Protein AF-A0A6B3GC54-F1 (afdb_monomer)

Solvent-accessible surface area (bac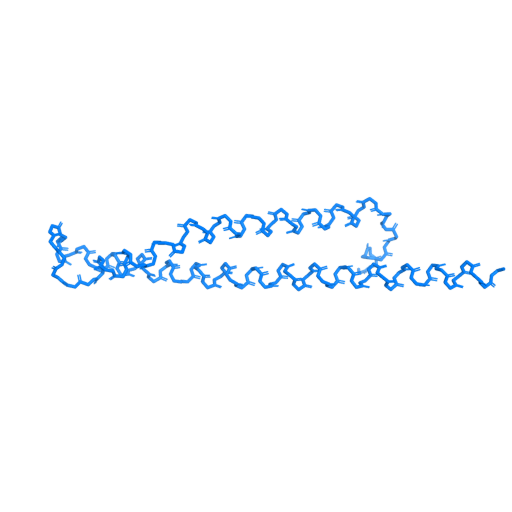kbone atoms only — not comparable to full-atom values): 6030 Å² total; per-residue (Å²): 134,79,78,83,73,62,88,68,53,78,66,56,54,54,50,51,55,52,51,46,53,52,51,48,50,53,42,50,52,48,48,68,64,53,56,72,46,52,63,60,29,52,52,55,36,43,86,88,47,84,98,58,60,75,88,51,22,65,57,29,39,51,51,33,52,52,49,50,54,50,55,52,49,41,55,51,50,50,50,52,48,51,52,52,50,53,52,53,54,51,52,51,54,52,53,54,49,54,54,49,54,55,63,73,72,106

Mean predicted aligned error: 8.14 Å

Radius of gyration: 23.09 Å; Cα contacts (8 Å, |Δi|>4): 49; chains: 1; bounding box: 46×22×71 Å

Nearest PDB structures (foldseek):
  6zw7-assembly1_A  TM=6.932E-01  e=3.026E+00  Nostoc punctiforme
  8qbs-assembly1_A  TM=3.669E-01  e=4.331E+00  Nostoc punctiforme
  6zw5-assembly1_B  TM=3.537E-01  e=6.582E+00  Nostoc punctiforme

Structure (mmCIF, N/CA/C/O backbone):
data_AF-A0A6B3GC54-F1
#
_entry.id   AF-A0A6B3GC54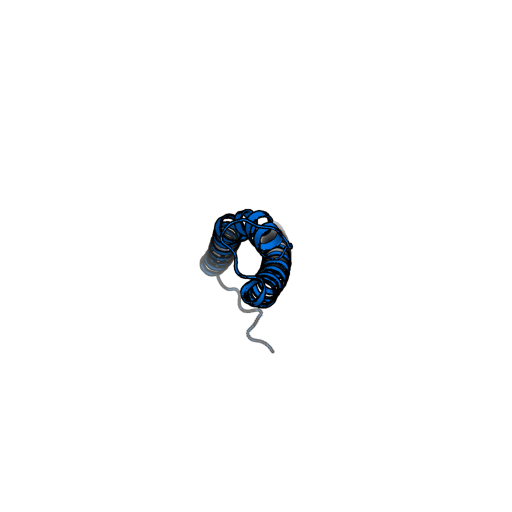-F1
#
loop_
_atom_site.group_PDB
_atom_site.id
_atom_site.type_symbol
_atom_site.label_atom_id
_atom_site.label_alt_id
_atom_site.label_comp_id
_atom_site.label_asym_id
_atom_site.label_entity_id
_atom_site.label_seq_id
_atom_site.pdbx_PDB_ins_code
_atom_site.Cartn_x
_atom_site.Cartn_y
_atom_site.Cartn_z
_atom_site.occupancy
_atom_site.B_iso_or_equiv
_atom_site.auth_seq_id
_atom_site.auth_comp_id
_atom_site.auth_asym_id
_atom_site.auth_atom_id
_atom_site.pdbx_PDB_model_num
ATOM 1 N N . GLU A 1 1 ? 24.095 -18.267 -17.082 1.00 40.06 1 GLU A N 1
ATOM 2 C CA . GLU A 1 1 ? 24.013 -16.788 -17.157 1.00 40.06 1 GLU A CA 1
ATOM 3 C C . GLU A 1 1 ? 23.823 -16.215 -18.574 1.00 40.06 1 GLU A C 1
ATOM 5 O O . GLU A 1 1 ? 23.521 -15.039 -18.691 1.00 40.06 1 GLU A O 1
ATOM 10 N N . ALA A 1 2 ? 23.882 -17.006 -19.659 1.00 39.81 2 ALA A N 1
ATOM 11 C CA . AL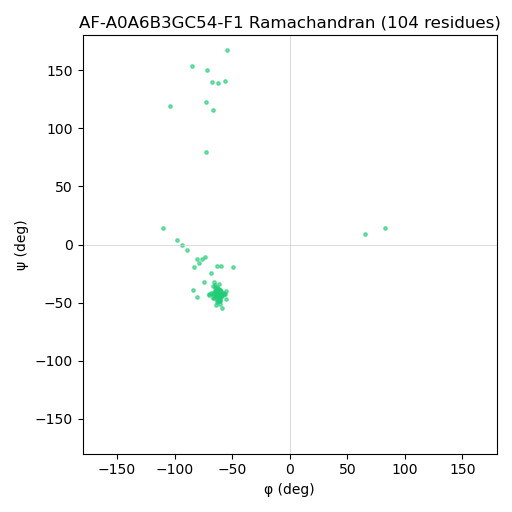A A 1 2 ? 23.807 -16.474 -21.033 1.00 39.81 2 ALA A CA 1
ATOM 12 C C . ALA A 1 2 ? 22.402 -16.430 -21.687 1.00 39.81 2 ALA A C 1
ATOM 14 O O . ALA A 1 2 ? 22.280 -15.977 -22.820 1.00 39.81 2 ALA A O 1
ATOM 15 N N . GLN A 1 3 ? 21.329 -16.874 -21.016 1.00 37.25 3 GLN A N 1
ATOM 16 C CA . GLN A 1 3 ? 19.977 -16.897 -21.618 1.00 37.25 3 GLN A CA 1
ATOM 17 C C . GLN A 1 3 ? 19.163 -15.605 -21.417 1.00 37.25 3 GLN A C 1
ATOM 19 O O . GLN A 1 3 ? 18.088 -15.469 -21.989 1.00 37.25 3 GLN A O 1
ATOM 24 N N . VAL A 1 4 ? 19.673 -14.630 -20.659 1.00 50.88 4 VAL A N 1
ATOM 25 C CA . VAL A 1 4 ? 18.954 -13.372 -20.363 1.00 50.88 4 VAL A CA 1
ATOM 26 C C . VAL A 1 4 ? 19.056 -12.346 -21.508 1.00 50.88 4 VAL A C 1
ATOM 28 O O . VAL A 1 4 ? 18.297 -11.381 -21.546 1.00 50.88 4 VAL A O 1
ATOM 31 N N . PHE A 1 5 ? 19.942 -12.569 -22.486 1.00 44.84 5 PHE A N 1
ATOM 32 C CA . PHE A 1 5 ? 20.211 -11.628 -23.585 1.00 44.84 5 PHE A CA 1
ATOM 33 C C . PHE A 1 5 ? 19.712 -12.086 -24.963 1.00 44.84 5 PHE A C 1
ATOM 35 O O . PHE A 1 5 ? 20.096 -11.498 -25.974 1.00 44.84 5 PHE A O 1
ATOM 42 N N . ALA A 1 6 ? 18.857 -13.110 -25.043 1.00 43.84 6 ALA A N 1
ATOM 43 C CA . ALA A 1 6 ? 18.229 -13.455 -26.317 1.00 43.84 6 ALA A CA 1
ATOM 44 C C . ALA A 1 6 ? 17.350 -12.281 -26.803 1.00 43.84 6 ALA A C 1
ATOM 46 O O . ALA A 1 6 ? 16.661 -11.668 -25.981 1.00 43.84 6 ALA A O 1
ATOM 47 N N . PRO A 1 7 ? 17.350 -11.944 -28.109 1.00 49.94 7 PRO A N 1
ATOM 48 C CA . PRO A 1 7 ? 16.522 -10.880 -28.658 1.00 49.94 7 PRO A CA 1
ATOM 49 C C . PRO A 1 7 ? 15.068 -11.361 -28.684 1.00 49.94 7 PRO A C 1
ATOM 51 O O . PRO A 1 7 ? 14.547 -11.821 -29.695 1.00 49.94 7 PRO A O 1
ATOM 54 N N . THR A 1 8 ? 14.417 -11.305 -27.530 1.00 49.47 8 THR A N 1
ATOM 55 C CA . THR A 1 8 ? 12.987 -11.545 -27.382 1.00 49.47 8 THR A CA 1
ATOM 56 C C . THR A 1 8 ? 12.261 -10.420 -28.104 1.00 49.47 8 THR A C 1
ATOM 58 O O . THR A 1 8 ? 12.427 -9.245 -27.757 1.00 49.47 8 THR A O 1
ATOM 61 N N . GLY A 1 9 ? 11.530 -10.775 -29.160 1.00 55.69 9 GLY A N 1
ATOM 62 C CA . GLY A 1 9 ? 10.876 -9.833 -30.059 1.00 55.69 9 GLY A CA 1
ATOM 63 C C . GLY A 1 9 ? 9.953 -8.851 -29.335 1.00 55.69 9 GLY A C 1
ATOM 64 O O . GLY A 1 9 ? 9.576 -9.020 -28.176 1.00 55.69 9 GLY A O 1
ATOM 65 N N . SER A 1 10 ? 9.532 -7.816 -30.056 1.00 57.47 10 SER A N 1
ATOM 66 C CA . SER A 1 10 ? 8.614 -6.768 -29.586 1.00 57.47 10 SER A CA 1
ATOM 67 C C . SER A 1 10 ? 7.331 -7.285 -28.898 1.00 57.47 10 SER A C 1
ATOM 69 O O . SER A 1 10 ? 6.723 -6.544 -28.123 1.00 57.47 10 SER A O 1
ATOM 71 N N . GLY A 1 11 ? 6.944 -8.548 -29.120 1.00 60.06 11 GLY A N 1
ATOM 72 C CA . GLY A 1 11 ? 5.868 -9.245 -28.407 1.00 60.06 11 GLY A CA 1
ATOM 73 C C . GLY A 1 11 ? 6.139 -9.506 -26.916 1.00 60.06 11 GLY A C 1
ATOM 74 O O . GLY A 1 11 ? 5.258 -9.247 -26.097 1.00 60.06 11 GLY A O 1
ATOM 75 N N . ASP A 1 12 ? 7.351 -9.914 -26.535 1.00 69.62 12 ASP A N 1
ATOM 76 C CA . ASP A 1 12 ? 7.703 -10.236 -25.138 1.00 69.62 12 ASP A CA 1
ATOM 77 C C . ASP A 1 12 ? 7.866 -8.977 -24.279 1.00 69.62 12 ASP A C 1
ATOM 79 O O . ASP A 1 12 ? 7.510 -8.941 -23.098 1.00 69.62 12 ASP A O 1
ATOM 83 N N . SER A 1 13 ? 8.339 -7.891 -24.892 1.00 70.81 13 SER A N 1
ATOM 84 C CA . SER A 1 13 ? 8.450 -6.598 -24.218 1.00 70.81 13 SER A CA 1
ATOM 85 C C . SER A 1 13 ? 7.077 -5.971 -23.936 1.00 70.81 13 SER A C 1
ATOM 87 O O . SER A 1 13 ? 6.820 -5.504 -22.822 1.00 70.81 13 SER A O 1
ATOM 89 N N . LYS A 1 14 ? 6.151 -6.026 -24.909 1.00 74.50 14 LYS A N 1
ATOM 90 C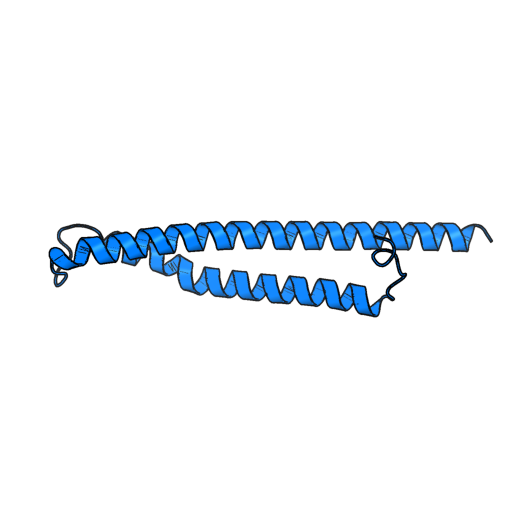 CA . LYS A 1 14 ? 4.748 -5.619 -24.706 1.00 74.50 14 LYS A CA 1
ATOM 91 C C . LYS A 1 14 ? 4.067 -6.485 -23.643 1.00 74.50 14 LYS A C 1
ATOM 93 O O . LYS A 1 14 ? 3.332 -5.956 -22.811 1.00 74.50 14 LYS A O 1
ATOM 98 N N . ASN A 1 15 ? 4.352 -7.789 -23.633 1.00 85.31 15 ASN A N 1
ATOM 99 C CA . ASN A 1 15 ? 3.865 -8.712 -22.610 1.00 85.31 15 ASN A CA 1
ATOM 100 C C . ASN A 1 15 ? 4.375 -8.328 -21.208 1.00 85.31 15 ASN A C 1
ATOM 102 O O . ASN A 1 15 ? 3.595 -8.261 -20.260 1.00 85.31 15 ASN A O 1
ATOM 106 N N . THR A 1 16 ? 5.657 -7.976 -21.087 1.00 89.31 16 THR A N 1
ATOM 107 C CA . THR A 1 16 ? 6.272 -7.561 -19.816 1.00 89.31 16 THR A CA 1
ATOM 108 C C . THR A 1 16 ? 5.636 -6.288 -19.256 1.00 89.31 16 THR A C 1
ATOM 110 O O . THR A 1 16 ? 5.212 -6.275 -18.100 1.00 89.31 16 THR A O 1
ATOM 113 N N . ALA A 1 17 ? 5.473 -5.244 -20.077 1.00 90.25 17 ALA A N 1
ATOM 114 C CA . ALA A 1 17 ? 4.801 -4.013 -19.654 1.00 90.25 17 ALA A CA 1
ATOM 115 C C . ALA A 1 17 ? 3.345 -4.272 -19.221 1.00 90.25 17 ALA A C 1
ATOM 117 O O . ALA A 1 17 ? 2.914 -3.786 -18.175 1.00 90.25 17 ALA A O 1
ATOM 118 N N . ALA A 1 18 ? 2.598 -5.091 -19.970 1.00 91.31 18 ALA A N 1
ATOM 119 C CA . ALA A 1 18 ? 1.223 -5.458 -19.622 1.00 91.31 18 ALA A CA 1
ATOM 120 C C . ALA A 1 18 ? 1.129 -6.197 -18.273 1.00 91.31 18 ALA A C 1
ATOM 122 O O . ALA A 1 18 ? 0.226 -5.930 -17.474 1.00 91.31 18 ALA A O 1
ATOM 123 N N . ARG A 1 19 ? 2.087 -7.085 -17.978 1.00 94.06 19 ARG A N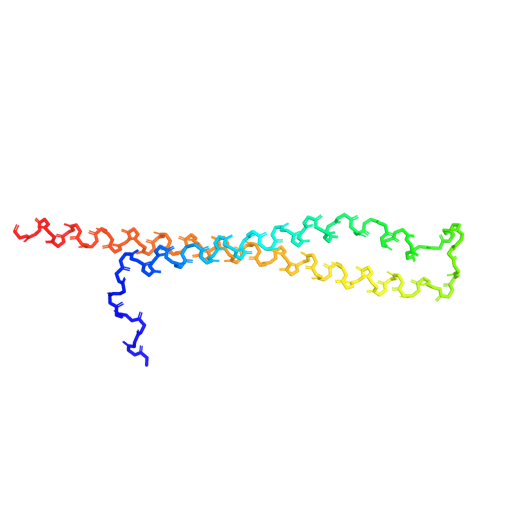 1
ATOM 124 C CA . ARG A 1 19 ? 2.186 -7.759 -16.673 1.00 94.06 19 ARG A CA 1
ATOM 125 C C . ARG A 1 19 ? 2.456 -6.768 -15.542 1.00 94.06 19 ARG A C 1
ATOM 127 O O . ARG A 1 19 ? 1.783 -6.837 -14.518 1.00 94.06 19 ARG A O 1
ATOM 134 N N . ILE A 1 20 ? 3.369 -5.814 -15.739 1.00 94.06 20 ILE A N 1
ATOM 135 C CA . ILE A 1 20 ? 3.659 -4.770 -14.742 1.00 94.06 20 ILE A CA 1
ATOM 136 C C . ILE A 1 20 ? 2.411 -3.918 -14.465 1.00 94.06 20 ILE A C 1
ATOM 138 O O . ILE A 1 20 ? 2.062 -3.701 -13.306 1.00 94.06 20 ILE A O 1
ATOM 142 N N . TYR A 1 21 ? 1.680 -3.499 -15.504 1.00 94.44 21 TYR A N 1
ATOM 143 C CA . TYR A 1 21 ? 0.420 -2.767 -15.329 1.00 94.44 21 TYR A CA 1
ATOM 144 C C . TYR A 1 21 ? -0.651 -3.583 -14.601 1.00 94.44 21 TYR A C 1
ATOM 146 O O . TYR A 1 21 ? -1.385 -3.033 -13.780 1.00 94.44 21 TYR A O 1
ATOM 154 N N . THR A 1 22 ? -0.726 -4.889 -14.863 1.00 96.81 22 THR A N 1
ATOM 155 C CA . THR A 1 22 ? -1.648 -5.791 -14.158 1.00 96.81 22 THR A CA 1
ATOM 156 C C . THR A 1 22 ? -1.338 -5.821 -12.663 1.00 96.81 22 THR A C 1
ATOM 158 O O . THR A 1 22 ? -2.241 -5.616 -11.852 1.00 96.81 22 THR A O 1
ATOM 161 N N . PHE A 1 23 ? -0.065 -5.975 -12.285 1.00 97.56 23 PHE A N 1
ATOM 162 C CA . PHE A 1 23 ? 0.341 -5.909 -10.880 1.00 97.56 23 PHE A CA 1
ATOM 163 C C . PHE A 1 23 ? 0.076 -4.535 -10.265 1.00 97.56 23 PHE A C 1
ATOM 165 O O . PHE A 1 23 ? -0.445 -4.455 -9.155 1.00 97.56 23 PHE A O 1
ATOM 172 N N . LYS A 1 24 ? 0.340 -3.446 -10.996 1.00 97.25 24 LYS A N 1
ATOM 173 C CA . LYS A 1 24 ? 0.066 -2.087 -10.507 1.00 97.25 24 LYS A CA 1
ATOM 174 C C . LYS A 1 24 ? -1.418 -1.884 -10.205 1.00 97.25 24 LYS A C 1
ATOM 176 O O . LYS A 1 24 ? -1.775 -1.290 -9.191 1.00 97.25 24 LYS A O 1
ATOM 181 N N . ARG A 1 25 ? -2.295 -2.434 -11.047 1.00 97.62 25 ARG A N 1
ATOM 182 C CA . ARG A 1 25 ? -3.739 -2.420 -10.807 1.00 97.62 25 ARG A CA 1
ATOM 183 C C . ARG A 1 25 ? -4.122 -3.221 -9.561 1.00 97.62 25 ARG A C 1
ATOM 185 O O . ARG A 1 25 ? -4.897 -2.712 -8.761 1.00 97.62 25 ARG A O 1
ATOM 192 N N . GLN A 1 26 ? -3.562 -4.414 -9.369 1.00 97.94 26 GLN A N 1
ATOM 193 C CA . GLN A 1 26 ? -3.818 -5.232 -8.175 1.00 97.94 26 GLN A CA 1
ATOM 194 C C . GLN A 1 26 ? -3.362 -4.528 -6.886 1.00 97.94 26 GLN A C 1
ATOM 196 O O . GLN A 1 26 ? -4.102 -4.500 -5.905 1.00 97.94 26 GLN A O 1
ATOM 201 N N . VAL A 1 27 ? -2.184 -3.895 -6.900 1.00 98.12 27 VAL A N 1
ATOM 202 C CA . VAL A 1 27 ? -1.670 -3.093 -5.775 1.00 98.12 27 VAL A CA 1
ATOM 203 C C . VAL A 1 27 ? -2.596 -1.909 -5.479 1.00 98.12 27 VAL A C 1
ATOM 205 O O . VAL A 1 27 ? -2.934 -1.655 -4.323 1.00 98.12 27 VAL A O 1
ATOM 208 N N . LEU A 1 28 ? -3.076 -1.217 -6.515 1.00 97.94 28 LEU A N 1
ATOM 209 C CA . LEU A 1 28 ? -4.031 -0.119 -6.364 1.00 97.94 28 LEU A CA 1
ATOM 210 C C . LEU A 1 28 ? -5.383 -0.587 -5.807 1.00 97.94 28 LEU A C 1
ATOM 212 O O . LEU A 1 28 ? -5.966 0.092 -4.961 1.00 97.94 28 LEU A O 1
ATOM 216 N N . GLU A 1 29 ? -5.892 -1.725 -6.275 1.00 98.06 29 GLU A N 1
ATOM 217 C CA . GLU A 1 29 ? -7.126 -2.334 -5.771 1.00 98.06 29 GLU A CA 1
ATOM 218 C C . GLU A 1 29 ? -6.984 -2.704 -4.289 1.00 98.06 29 GLU A C 1
ATOM 220 O O . GLU A 1 29 ? -7.849 -2.342 -3.488 1.00 98.06 29 GLU A O 1
ATOM 225 N N . PHE A 1 30 ? -5.853 -3.298 -3.895 1.00 97.50 30 PHE A N 1
ATOM 226 C CA . PHE A 1 30 ? -5.560 -3.574 -2.490 1.00 97.50 30 PHE A CA 1
ATOM 227 C C . PHE A 1 30 ? -5.509 -2.286 -1.662 1.00 97.50 30 PHE A C 1
ATOM 229 O O . PHE A 1 30 ? -6.168 -2.197 -0.629 1.00 97.50 30 PHE A O 1
ATOM 236 N N . ARG A 1 31 ? -4.793 -1.251 -2.124 1.00 97.38 31 ARG A N 1
ATOM 237 C CA . ARG A 1 31 ? -4.711 0.048 -1.433 1.00 97.38 31 ARG A CA 1
ATOM 238 C C . ARG A 1 31 ? -6.090 0.665 -1.204 1.00 97.38 31 ARG A C 1
ATOM 240 O O . ARG A 1 31 ? -6.355 1.202 -0.131 1.00 97.38 31 ARG A O 1
ATOM 247 N N . ARG A 1 32 ? -6.968 0.597 -2.210 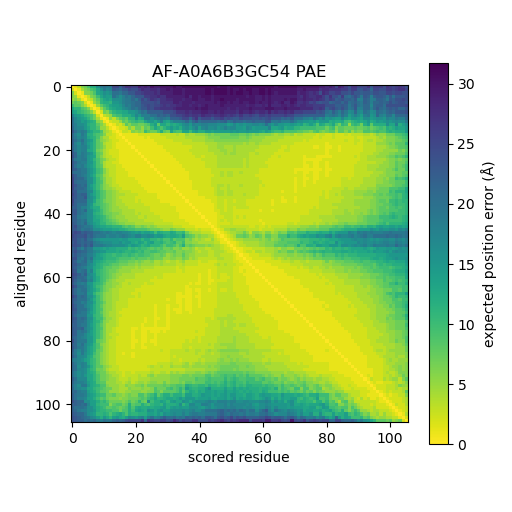1.00 97.69 32 ARG A N 1
ATOM 248 C CA . ARG A 1 32 ? -8.343 1.115 -2.131 1.00 97.69 32 ARG A CA 1
ATOM 249 C C . ARG A 1 32 ? -9.203 0.344 -1.132 1.00 97.69 32 ARG A C 1
ATOM 251 O O . ARG A 1 32 ? -10.076 0.953 -0.525 1.00 97.69 32 ARG A O 1
ATOM 258 N N . ALA A 1 33 ? -8.956 -0.952 -0.958 1.00 97.19 33 ALA A N 1
ATOM 259 C CA . ALA A 1 33 ? -9.665 -1.781 0.013 1.00 97.19 33 ALA A CA 1
ATOM 260 C C . ALA A 1 33 ? -9.114 -1.619 1.442 1.00 97.19 33 ALA A C 1
ATOM 262 O O . ALA A 1 33 ? -9.885 -1.468 2.385 1.00 97.19 33 ALA A O 1
ATOM 263 N N . ALA A 1 34 ? -7.789 -1.624 1.604 1.00 96.62 34 ALA A N 1
ATOM 264 C CA . ALA A 1 34 ? -7.120 -1.638 2.903 1.00 96.62 34 ALA A CA 1
ATOM 265 C C . ALA A 1 34 ? -6.975 -0.242 3.531 1.00 96.62 34 ALA A C 1
ATOM 267 O O . ALA A 1 34 ? -7.178 -0.079 4.733 1.00 96.62 34 ALA A O 1
ATOM 268 N N . GLY A 1 35 ? -6.681 0.791 2.738 1.00 96.75 35 GLY A N 1
ATOM 269 C CA . GLY A 1 35 ? -6.444 2.150 3.240 1.00 96.75 35 GLY A CA 1
ATOM 270 C C . GLY A 1 35 ? -7.589 2.722 4.094 1.00 96.75 35 GLY A C 1
ATOM 271 O O . GLY A 1 35 ? -7.326 3.227 5.187 1.00 96.75 35 GLY A O 1
ATOM 272 N N . PRO A 1 36 ? -8.864 2.613 3.666 1.00 97.75 36 PRO A N 1
ATOM 273 C CA . PRO A 1 36 ? -10.001 3.092 4.453 1.00 97.75 36 PRO A CA 1
ATOM 274 C C . PRO A 1 36 ? -10.191 2.385 5.801 1.00 97.75 36 PRO A C 1
ATOM 276 O O . PRO A 1 36 ? -10.863 2.930 6.675 1.00 97.75 36 PRO A O 1
ATOM 279 N N . LEU A 1 37 ? -9.609 1.195 5.996 1.00 97.38 37 LEU A N 1
ATOM 280 C CA . LEU A 1 37 ? -9.742 0.429 7.237 1.00 97.38 37 LEU A CA 1
ATOM 281 C C . LEU A 1 37 ? -8.831 0.952 8.362 1.00 97.38 37 LEU A C 1
ATOM 283 O O . LEU A 1 37 ? -9.077 0.648 9.528 1.00 97.38 37 LEU A O 1
ATOM 287 N N . THR A 1 38 ? -7.823 1.779 8.059 1.00 95.81 38 THR A N 1
ATOM 288 C CA . THR A 1 38 ? -6.845 2.249 9.058 1.00 95.81 38 THR A CA 1
ATOM 289 C C . THR A 1 38 ? -7.514 3.051 10.172 1.00 95.81 38 THR A C 1
ATOM 291 O O . THR A 1 38 ? -7.321 2.771 11.354 1.00 95.81 38 THR A O 1
ATOM 294 N N . ALA A 1 39 ? -8.360 4.017 9.809 1.00 94.88 39 ALA A N 1
ATOM 295 C CA . ALA A 1 39 ? -9.072 4.852 10.773 1.00 94.88 39 ALA A CA 1
ATOM 296 C C . ALA A 1 39 ? -10.046 4.063 11.677 1.00 94.88 39 ALA A C 1
ATOM 298 O O . ALA A 1 39 ? -9.990 4.244 12.897 1.00 94.88 39 ALA A O 1
ATOM 299 N N . PRO A 1 40 ? -10.938 3.191 11.160 1.00 94.50 40 PRO A N 1
ATOM 300 C CA . PRO A 1 40 ? -11.823 2.410 12.020 1.00 94.50 40 PRO A CA 1
ATOM 301 C C . PRO A 1 40 ? -11.070 1.395 12.887 1.00 94.50 40 PRO A C 1
ATOM 303 O O . PRO A 1 40 ? -11.451 1.235 14.044 1.00 94.50 40 PRO A O 1
ATOM 306 N N . MET A 1 41 ? -9.994 0.763 12.400 1.00 94.94 41 MET A N 1
ATOM 307 C CA . MET A 1 41 ? -9.192 -0.152 13.227 1.00 94.94 41 MET A CA 1
ATOM 308 C C . MET A 1 41 ? -8.482 0.590 14.365 1.00 94.94 41 MET A C 1
ATOM 310 O O . MET A 1 41 ? -8.554 0.159 15.515 1.00 94.94 41 MET A O 1
ATOM 314 N N . ALA A 1 42 ? -7.904 1.763 14.084 1.00 91.62 42 ALA A N 1
ATOM 315 C CA . ALA A 1 42 ? -7.323 2.618 15.117 1.00 91.62 42 ALA A CA 1
ATOM 316 C C . ALA A 1 42 ? -8.368 3.027 16.169 1.00 91.62 42 ALA A C 1
ATOM 318 O O . ALA A 1 42 ? -8.113 2.922 17.368 1.00 91.62 42 ALA A O 1
ATOM 319 N N . ARG A 1 43 ? -9.579 3.414 15.740 1.00 92.44 43 ARG A N 1
ATOM 320 C CA . ARG A 1 43 ? -10.681 3.747 16.658 1.00 92.44 43 ARG A CA 1
ATOM 321 C C . ARG A 1 43 ? -11.095 2.566 17.531 1.00 92.44 43 ARG A C 1
ATOM 323 O O . ARG A 1 43 ? -11.253 2.753 18.727 1.00 92.44 43 ARG A O 1
ATOM 330 N N . LEU A 1 44 ? -11.263 1.376 16.957 1.00 92.31 44 LEU A N 1
ATOM 331 C CA . LEU A 1 44 ? -11.672 0.172 17.694 1.00 92.31 44 LEU A CA 1
ATOM 332 C C . LEU A 1 44 ? -10.591 -0.335 18.659 1.00 92.31 44 LEU A C 1
ATOM 334 O O . LEU A 1 44 ? -10.913 -0.987 19.649 1.00 92.31 44 LEU A O 1
ATOM 338 N N . SER A 1 45 ? -9.323 -0.012 18.397 1.00 89.81 45 SER A N 1
ATOM 339 C CA . SER A 1 45 ? -8.211 -0.304 19.309 1.00 89.81 45 SER A CA 1
ATOM 340 C C . SER A 1 45 ? -8.129 0.644 20.519 1.00 89.81 45 SER A C 1
ATOM 342 O O . SER A 1 45 ? -7.380 0.369 21.460 1.00 89.81 45 SER A O 1
ATOM 344 N N . ALA A 1 46 ? -8.879 1.754 20.502 1.00 87.06 46 ALA A N 1
ATOM 345 C CA . ALA A 1 46 ? -8.918 2.732 21.583 1.00 87.06 46 ALA A CA 1
ATOM 346 C C . ALA A 1 46 ? -9.918 2.340 22.684 1.00 87.06 46 ALA A C 1
ATOM 348 O O . ALA A 1 46 ? -10.919 1.661 22.446 1.00 87.06 46 ALA A O 1
ATOM 349 N N . ALA A 1 47 ? -9.661 2.808 23.906 1.00 79.38 47 ALA A N 1
ATOM 350 C CA . ALA A 1 47 ? -10.568 2.604 25.028 1.00 79.38 47 ALA A CA 1
ATOM 351 C C . ALA A 1 47 ? -11.840 3.461 24.899 1.00 79.38 47 ALA A C 1
ATOM 353 O O . ALA A 1 47 ? -11.811 4.562 24.350 1.00 79.38 47 ALA A O 1
ATOM 354 N N . GLY A 1 48 ? -12.956 2.966 25.443 1.00 81.38 48 GLY A N 1
ATOM 355 C CA . GLY A 1 48 ? -14.203 3.731 25.545 1.00 81.38 48 GLY A CA 1
ATOM 356 C C . GLY A 1 48 ? -15.085 3.738 24.292 1.00 81.38 48 GLY A C 1
ATOM 357 O O . GLY A 1 48 ? -16.003 4.551 24.211 1.00 81.38 48 GLY A O 1
ATOM 358 N N . VAL A 1 49 ? -14.849 2.848 23.320 1.00 86.56 49 VAL A N 1
ATOM 359 C CA . VAL A 1 49 ? -15.776 2.670 22.192 1.00 86.56 49 VAL A CA 1
ATOM 360 C C . VAL A 1 49 ? -17.043 1.948 22.675 1.00 86.56 49 VAL A C 1
ATOM 362 O O . VAL A 1 49 ? -16.939 0.830 23.186 1.00 86.56 49 VAL A O 1
ATOM 365 N N . PRO A 1 50 ? -18.245 2.537 22.506 1.00 86.44 50 PRO A N 1
ATOM 366 C CA . PRO A 1 50 ? -19.490 1.879 22.886 1.00 86.44 50 PRO A CA 1
ATOM 367 C C . PRO A 1 50 ? -19.639 0.516 22.205 1.00 86.44 50 PRO A C 1
ATOM 369 O O . PRO A 1 50 ? -19.318 0.372 21.026 1.00 86.44 50 PRO A O 1
ATOM 372 N N . PHE A 1 51 ? -20.160 -0.468 22.941 1.00 85.12 51 PHE A N 1
ATOM 373 C CA . PHE A 1 51 ? -20.414 -1.834 22.458 1.00 85.12 51 PHE A CA 1
ATOM 374 C C . PHE A 1 51 ? -19.164 -2.654 22.077 1.00 85.12 51 PHE A C 1
ATOM 376 O O . PHE A 1 51 ? -19.303 -3.761 21.559 1.00 85.12 51 PHE A O 1
ATOM 383 N N . VAL A 1 52 ? -17.952 -2.170 22.375 1.00 86.81 52 VAL A N 1
ATOM 384 C CA . VAL A 1 52 ? -16.703 -2.936 22.244 1.00 86.81 52 VAL A CA 1
ATOM 385 C C . VAL A 1 52 ? -16.237 -3.371 23.627 1.00 86.81 52 VAL A C 1
ATOM 387 O O . VAL A 1 52 ? -15.951 -2.542 24.488 1.00 86.81 52 VAL A O 1
ATOM 390 N N . HIS A 1 53 ? -16.145 -4.681 23.848 1.00 88.75 53 HIS A N 1
ATOM 391 C CA . HIS A 1 53 ? -15.640 -5.214 25.109 1.00 88.75 53 HIS A CA 1
ATOM 392 C C . HIS A 1 53 ? -14.145 -4.897 25.263 1.00 88.75 53 HIS A C 1
ATOM 394 O O . HIS A 1 53 ? -13.376 -5.057 24.318 1.00 88.75 53 HIS A O 1
ATOM 400 N N . GLU A 1 54 ? -13.699 -4.526 26.464 1.00 87.31 54 GLU A N 1
ATOM 401 C CA . GLU A 1 54 ? -12.290 -4.187 26.728 1.00 87.31 54 GLU A CA 1
ATOM 402 C C . GLU A 1 54 ? -11.309 -5.308 26.337 1.00 87.31 54 GLU A C 1
ATOM 404 O O . GLU A 1 54 ? -10.288 -5.047 25.707 1.00 87.31 54 GLU A O 1
ATOM 409 N N . HIS A 1 55 ? -11.660 -6.574 26.597 1.00 90.88 55 HIS A N 1
ATOM 410 C CA . HIS A 1 55 ? -10.896 -7.746 26.158 1.00 90.88 55 HIS A CA 1
ATOM 411 C C . HIS A 1 55 ? -10.732 -7.881 24.633 1.00 90.88 55 HIS A C 1
ATOM 413 O O . HIS A 1 55 ? -9.841 -8.603 24.197 1.00 90.88 55 HIS A O 1
ATOM 419 N N . ALA A 1 56 ? -11.546 -7.202 23.815 1.00 91.12 56 ALA A N 1
ATOM 420 C CA . ALA A 1 56 ? -11.415 -7.207 22.357 1.00 91.12 56 ALA A CA 1
ATOM 421 C C . ALA A 1 56 ? -10.367 -6.196 21.842 1.00 91.12 56 ALA A C 1
ATOM 423 O O . ALA A 1 56 ? -9.869 -6.344 20.727 1.00 91.12 56 ALA A O 1
ATOM 424 N N . GLN A 1 57 ? -9.992 -5.188 22.642 1.00 90.56 57 GLN A N 1
ATOM 425 C CA . GLN A 1 57 ? -9.065 -4.124 22.225 1.00 90.56 57 GLN A CA 1
ATOM 426 C C . GLN A 1 57 ? -7.686 -4.635 21.763 1.00 90.56 57 GLN A C 1
ATOM 428 O O . GLN A 1 57 ? -7.198 -4.130 20.749 1.00 90.56 57 GLN A O 1
ATOM 433 N N . PRO A 1 58 ? -7.044 -5.629 22.420 1.00 93.06 58 PRO A N 1
ATOM 434 C CA . PRO A 1 58 ? -5.762 -6.161 21.955 1.00 93.06 58 PRO A CA 1
ATOM 435 C C . PRO A 1 58 ? -5.845 -6.780 20.557 1.00 93.06 58 PRO A C 1
ATOM 437 O O . PRO A 1 58 ? -4.911 -6.635 19.776 1.00 93.06 58 PRO A O 1
ATOM 440 N N . PHE A 1 59 ? -6.974 -7.405 20.215 1.00 94.44 59 PHE A N 1
ATOM 441 C CA . PHE A 1 59 ? -7.192 -7.984 18.890 1.00 94.44 59 PHE A CA 1
ATOM 442 C C . PHE A 1 59 ? -7.358 -6.896 17.826 1.00 94.44 59 PHE A C 1
ATOM 444 O O . PHE A 1 59 ? -6.760 -6.986 16.759 1.00 94.44 59 PHE A O 1
ATOM 451 N N . PHE A 1 60 ? -8.105 -5.824 18.117 1.00 94.88 60 PHE A N 1
ATOM 452 C CA . PHE A 1 60 ? -8.201 -4.683 17.198 1.00 94.88 60 PHE A CA 1
ATOM 453 C C . PHE A 1 60 ? -6.865 -3.963 17.014 1.00 94.88 60 PHE A C 1
ATOM 455 O O . PHE A 1 60 ? -6.578 -3.504 15.911 1.00 94.88 60 PHE A O 1
ATOM 462 N N . ARG A 1 61 ? -6.038 -3.890 18.063 1.00 94.44 61 ARG A N 1
ATOM 463 C CA . ARG A 1 61 ? -4.672 -3.363 17.967 1.00 94.44 61 ARG A CA 1
ATOM 464 C C . ARG A 1 61 ? -3.809 -4.222 17.049 1.00 94.44 61 ARG A C 1
ATOM 466 O O . ARG A 1 61 ? -3.194 -3.681 16.141 1.00 94.44 61 ARG A O 1
ATOM 473 N N . ASP A 1 62 ? -3.834 -5.540 17.225 1.00 96.69 62 ASP A N 1
ATOM 474 C CA . ASP A 1 62 ? -3.088 -6.460 16.363 1.00 96.69 62 ASP A CA 1
ATOM 475 C C . ASP A 1 62 ? -3.520 -6.340 14.891 1.00 96.69 62 ASP A C 1
ATOM 477 O O . ASP A 1 62 ? -2.685 -6.243 13.992 1.00 96.69 62 ASP A O 1
ATOM 481 N N . VAL A 1 63 ? -4.826 -6.248 14.626 1.00 96.88 63 VAL A N 1
ATOM 482 C CA . VAL A 1 63 ? -5.340 -6.015 13.267 1.00 96.88 63 VAL A CA 1
ATOM 483 C C . VAL A 1 63 ? -4.908 -4.647 12.727 1.00 96.88 63 VAL A C 1
ATOM 485 O O . VAL A 1 63 ? -4.538 -4.551 11.557 1.00 96.88 63 VAL A O 1
ATOM 488 N N . ALA A 1 64 ? -4.916 -3.591 13.547 1.00 96.25 64 ALA A N 1
ATOM 489 C CA . ALA A 1 64 ? -4.447 -2.262 13.149 1.00 96.25 64 ALA A CA 1
ATOM 490 C C . ALA A 1 64 ? -2.947 -2.258 12.797 1.00 96.25 64 ALA A C 1
ATOM 492 O O . ALA A 1 64 ? -2.549 -1.649 11.798 1.00 96.25 64 ALA A O 1
ATOM 493 N N . ASP A 1 65 ? -2.128 -2.979 13.563 1.00 96.88 65 ASP A N 1
ATOM 494 C CA . ASP A 1 65 ? -0.692 -3.123 13.318 1.00 96.88 65 ASP A CA 1
ATOM 495 C C . ASP A 1 65 ? -0.433 -3.895 12.016 1.00 96.88 65 ASP A C 1
ATOM 497 O O . ASP A 1 65 ? 0.343 -3.454 11.162 1.00 96.88 65 ASP A O 1
ATOM 501 N N . HIS A 1 66 ? -1.132 -5.015 11.807 1.00 97.69 66 HIS A N 1
ATOM 502 C CA . HIS A 1 66 ? -1.056 -5.782 10.561 1.00 97.69 66 HIS A CA 1
ATOM 503 C C . HIS A 1 66 ? -1.503 -4.964 9.349 1.00 97.69 66 HIS A C 1
ATOM 505 O O . HIS A 1 66 ? -0.850 -4.997 8.305 1.00 97.69 66 HIS A O 1
ATOM 511 N N . LEU A 1 67 ? -2.585 -4.199 9.486 1.00 97.69 67 LEU A N 1
ATOM 512 C CA . LEU A 1 67 ? -3.087 -3.329 8.432 1.00 97.69 67 LEU A CA 1
ATOM 513 C C . LEU A 1 67 ? -2.087 -2.220 8.082 1.00 97.69 67 LEU A C 1
ATOM 515 O O . LEU A 1 67 ? -1.887 -1.922 6.904 1.00 97.69 67 LEU A O 1
ATOM 519 N N . THR A 1 68 ? -1.431 -1.640 9.086 1.00 97.06 68 THR A N 1
ATOM 520 C CA . THR A 1 68 ? -0.373 -0.639 8.888 1.00 97.06 68 THR A CA 1
ATOM 521 C C . THR A 1 68 ? 0.781 -1.234 8.086 1.00 97.06 68 THR A C 1
ATOM 523 O O . THR A 1 68 ? 1.126 -0.705 7.029 1.00 97.06 68 THR A O 1
ATOM 526 N N . ARG A 1 69 ? 1.292 -2.401 8.502 1.00 97.81 69 ARG A N 1
ATOM 527 C CA . ARG A 1 69 ? 2.355 -3.119 7.777 1.00 97.81 69 ARG A CA 1
ATOM 528 C C . ARG A 1 69 ? 1.950 -3.466 6.344 1.00 97.81 69 ARG A C 1
ATOM 530 O O . ARG A 1 69 ? 2.760 -3.343 5.430 1.00 97.81 69 ARG A O 1
ATOM 537 N N . ALA A 1 70 ? 0.708 -3.897 6.128 1.00 97.69 70 ALA A N 1
ATOM 538 C CA . ALA A 1 70 ? 0.206 -4.213 4.794 1.00 97.69 70 ALA A CA 1
ATOM 539 C C . ALA A 1 70 ? 0.159 -2.965 3.897 1.00 97.69 70 ALA A C 1
ATOM 541 O O . ALA A 1 70 ? 0.609 -3.013 2.754 1.00 97.69 70 ALA A O 1
ATOM 542 N N . ASN A 1 71 ? -0.324 -1.833 4.417 1.00 97.94 71 ASN A N 1
ATOM 543 C CA . ASN A 1 71 ? -0.357 -0.569 3.679 1.00 97.94 71 ASN A CA 1
ATOM 544 C C . ASN A 1 71 ? 1.053 -0.064 3.322 1.00 97.94 71 ASN A C 1
ATOM 546 O O . ASN A 1 71 ? 1.262 0.421 2.210 1.00 97.94 71 ASN A O 1
ATOM 550 N N . GLU A 1 72 ? 2.032 -0.220 4.217 1.00 98.12 72 GLU A N 1
ATOM 551 C CA . GLU A 1 72 ? 3.437 0.109 3.937 1.00 98.12 72 GLU A CA 1
ATOM 552 C C . GLU A 1 72 ? 4.023 -0.763 2.819 1.00 98.12 72 GLU A C 1
ATOM 554 O O . GLU A 1 72 ? 4.683 -0.253 1.910 1.00 98.12 72 GLU A O 1
ATOM 559 N N . GLN A 1 73 ? 3.747 -2.071 2.840 1.00 97.94 73 GLN A N 1
ATOM 560 C CA . GLN A 1 73 ? 4.189 -2.996 1.791 1.00 97.94 73 GLN A CA 1
ATOM 561 C C . GLN A 1 73 ? 3.579 -2.648 0.432 1.00 97.94 73 GLN A C 1
ATOM 563 O O . GLN A 1 73 ? 4.283 -2.630 -0.574 1.00 97.94 73 GLN A O 1
ATOM 568 N N . VAL A 1 74 ? 2.284 -2.334 0.399 1.00 98.00 74 VAL A N 1
ATOM 569 C CA . VAL A 1 74 ? 1.552 -1.929 -0.813 1.00 98.00 74 VAL A CA 1
ATOM 570 C C . VAL A 1 74 ? 2.159 -0.680 -1.431 1.00 98.00 74 VAL A C 1
ATOM 572 O O . VAL A 1 74 ? 2.379 -0.626 -2.638 1.00 98.00 74 VAL A O 1
ATOM 575 N N . GLU A 1 75 ? 2.476 0.307 -0.602 1.00 97.50 75 GLU A N 1
ATOM 576 C CA . GLU A 1 75 ? 3.139 1.525 -1.049 1.00 97.50 75 GLU A CA 1
ATOM 577 C C . GLU A 1 75 ? 4.563 1.231 -1.568 1.00 97.50 75 GLU A C 1
ATOM 579 O O . GLU A 1 75 ? 4.979 1.775 -2.590 1.00 97.50 75 GLU A O 1
ATOM 584 N N . GLY A 1 76 ? 5.303 0.321 -0.925 1.00 98.12 76 GLY A N 1
ATOM 585 C CA . GLY A 1 76 ? 6.595 -0.159 -1.428 1.00 98.12 76 GLY A CA 1
ATOM 586 C C . GLY A 1 76 ? 6.491 -0.843 -2.796 1.00 98.12 76 GLY A C 1
ATOM 587 O O . GLY A 1 76 ? 7.281 -0.553 -3.695 1.00 98.12 76 GLY A O 1
ATOM 588 N N . LEU A 1 77 ? 5.490 -1.705 -2.979 1.00 98.19 77 LEU A N 1
ATOM 589 C CA . LEU A 1 77 ? 5.230 -2.399 -4.240 1.00 98.19 77 LEU A CA 1
ATOM 590 C C . LEU A 1 77 ? 4.843 -1.431 -5.363 1.00 98.19 77 LEU A C 1
ATOM 592 O O . LEU A 1 77 ? 5.322 -1.596 -6.482 1.00 98.19 77 LEU A O 1
ATOM 596 N N . ASP A 1 78 ? 4.025 -0.411 -5.088 1.00 97.62 78 ASP A N 1
ATOM 597 C CA . ASP A 1 78 ? 3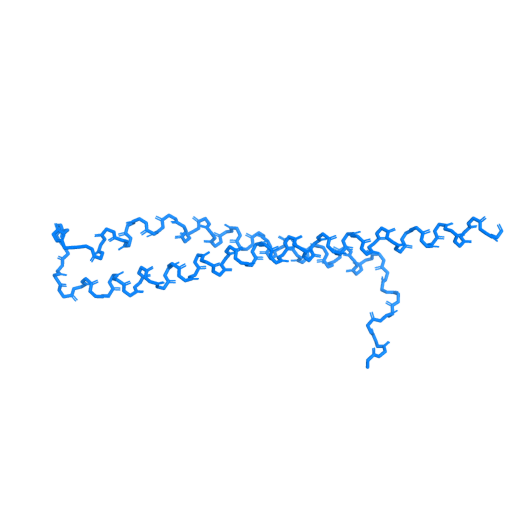.646 0.588 -6.100 1.00 97.62 78 ASP A CA 1
ATOM 598 C C . ASP A 1 78 ? 4.864 1.359 -6.631 1.00 97.62 78 ASP A C 1
ATOM 600 O O . ASP A 1 78 ? 5.006 1.549 -7.848 1.00 97.62 78 ASP A O 1
ATOM 604 N N . ARG 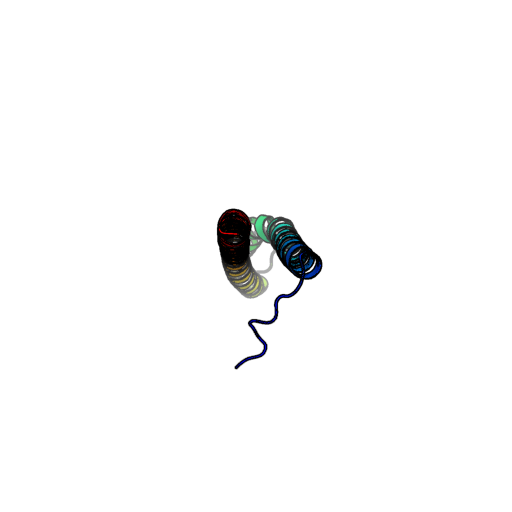A 1 79 ? 5.790 1.735 -5.737 1.00 97.94 79 ARG A N 1
ATOM 605 C CA . ARG A 1 79 ? 7.057 2.368 -6.130 1.00 97.94 79 ARG A CA 1
ATOM 606 C C . ARG A 1 79 ? 7.916 1.424 -6.961 1.00 97.94 79 ARG A C 1
ATOM 608 O O . ARG A 1 79 ? 8.258 1.771 -8.086 1.00 97.94 79 ARG A O 1
ATOM 615 N N . LEU A 1 80 ? 8.161 0.203 -6.479 1.00 98.19 80 LEU A N 1
ATOM 616 C CA . LEU A 1 80 ? 8.971 -0.786 -7.202 1.00 98.19 80 LEU A CA 1
ATOM 617 C C . LEU A 1 80 ? 8.415 -1.092 -8.598 1.00 98.19 80 LEU A C 1
ATOM 619 O O . LEU A 1 80 ? 9.170 -1.159 -9.565 1.00 98.19 80 LEU A O 1
ATOM 623 N N . LEU A 1 81 ? 7.097 -1.245 -8.735 1.00 97.75 81 LEU A N 1
ATOM 624 C CA . LEU A 1 81 ? 6.460 -1.471 -10.035 1.00 97.75 81 LEU A CA 1
ATOM 625 C C . LEU A 1 81 ? 6.614 -0.264 -10.968 1.00 97.75 81 LEU A C 1
ATOM 627 O O . LEU A 1 81 ? 6.796 -0.442 -12.174 1.00 97.75 8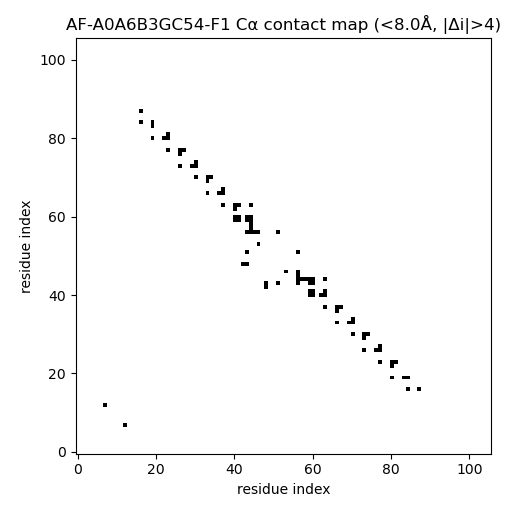1 LEU A O 1
ATOM 631 N N . SER A 1 82 ? 6.556 0.953 -10.428 1.00 96.44 82 SER A N 1
ATOM 632 C CA . SER A 1 82 ? 6.777 2.186 -11.194 1.00 96.44 82 SER A CA 1
ATOM 633 C C . SER A 1 82 ? 8.230 2.319 -11.657 1.00 96.44 82 SER A C 1
ATOM 635 O O . SER A 1 82 ? 8.474 2.665 -12.817 1.00 96.44 82 SER A O 1
ATOM 637 N N . ASP A 1 83 ? 9.182 1.977 -10.791 1.00 97.56 83 ASP A N 1
ATOM 638 C CA . ASP A 1 83 ? 10.613 1.999 -11.094 1.00 97.56 83 ASP A CA 1
ATOM 639 C C . ASP A 1 83 ? 10.963 0.960 -12.163 1.00 97.56 83 ASP A C 1
ATOM 641 O O . ASP A 1 83 ? 11.616 1.279 -13.158 1.00 97.56 83 ASP A O 1
ATOM 645 N N . ILE A 1 84 ? 10.455 -0.269 -12.020 1.00 95.00 84 ILE A N 1
ATOM 646 C CA . ILE A 1 84 ? 10.672 -1.351 -12.991 1.00 95.00 84 ILE A CA 1
ATOM 647 C C . ILE A 1 84 ? 10.059 -0.998 -14.350 1.00 95.00 84 ILE A C 1
ATOM 649 O O . ILE A 1 84 ? 10.698 -1.221 -15.379 1.00 95.00 84 ILE A O 1
ATOM 653 N N . LEU A 1 85 ? 8.852 -0.421 -14.384 1.00 94.31 85 LEU A N 1
ATOM 654 C CA . LEU A 1 85 ? 8.244 0.030 -15.638 1.00 94.31 85 LEU A CA 1
ATOM 655 C C . LEU A 1 85 ? 9.109 1.093 -16.326 1.00 94.31 85 LEU A C 1
ATOM 657 O O . LEU A 1 85 ? 9.340 1.015 -17.532 1.00 94.31 85 LEU A O 1
ATOM 661 N N . SER A 1 86 ? 9.603 2.064 -15.559 1.00 93.94 86 SER A N 1
ATOM 662 C CA . SER A 1 86 ? 10.454 3.140 -16.076 1.00 93.94 86 SER A CA 1
ATOM 663 C C . SER A 1 86 ? 11.775 2.595 -16.621 1.00 93.94 86 SER A C 1
ATOM 665 O O . SER A 1 86 ? 12.176 2.945 -17.731 1.00 93.94 86 SER A O 1
ATOM 667 N N . ALA A 1 87 ? 12.414 1.677 -15.890 1.00 93.94 87 ALA A N 1
ATOM 668 C CA . ALA A 1 87 ? 13.633 1.002 -16.327 1.00 93.94 87 ALA A CA 1
ATOM 669 C C . ALA A 1 87 ? 13.411 0.185 -17.611 1.00 93.94 87 ALA A C 1
ATOM 671 O O . ALA A 1 87 ? 14.220 0.264 -18.536 1.00 93.94 87 ALA A O 1
ATOM 672 N N . HIS A 1 88 ? 12.295 -0.547 -17.704 1.00 89.62 88 HIS A N 1
ATOM 673 C CA . HIS A 1 88 ? 11.927 -1.320 -18.895 1.00 89.62 88 HIS A CA 1
ATOM 674 C C . HIS A 1 88 ? 11.751 -0.421 -20.125 1.00 89.62 88 HIS A C 1
ATOM 676 O O . HIS A 1 88 ? 12.307 -0.699 -21.188 1.00 89.62 88 HIS A O 1
ATOM 682 N N . LEU A 1 89 ? 11.040 0.702 -19.980 1.00 89.75 89 LEU A N 1
ATOM 683 C CA . LEU A 1 89 ? 10.859 1.677 -21.061 1.00 89.75 89 LEU A CA 1
ATOM 684 C C . LEU A 1 89 ? 12.186 2.328 -21.484 1.00 89.75 89 LEU A C 1
ATOM 686 O O . LEU A 1 89 ? 12.437 2.475 -22.682 1.00 89.75 89 LEU A O 1
ATOM 690 N N . ALA A 1 90 ? 13.062 2.662 -20.533 1.00 91.38 90 ALA A N 1
ATOM 691 C CA . ALA A 1 90 ? 14.389 3.199 -20.831 1.00 91.38 90 ALA A CA 1
ATOM 692 C C . ALA A 1 90 ? 15.249 2.191 -21.615 1.00 91.38 90 ALA A C 1
ATOM 694 O O . ALA A 1 90 ? 15.846 2.545 -22.633 1.00 91.38 90 ALA A O 1
ATOM 695 N N . GLN A 1 91 ? 15.256 0.919 -21.201 1.00 89.81 91 GLN A N 1
ATOM 696 C CA . GLN A 1 91 ? 15.957 -0.155 -21.913 1.00 89.81 91 GLN A CA 1
ATOM 697 C C . GLN A 1 91 ? 15.437 -0.343 -23.344 1.00 89.81 91 GLN A C 1
ATOM 699 O O . GLN A 1 91 ? 16.232 -0.554 -24.262 1.00 89.81 91 GLN A O 1
ATOM 704 N N . MET A 1 92 ? 14.121 -0.240 -23.559 1.00 86.44 92 MET A N 1
ATOM 705 C CA . MET A 1 92 ? 13.541 -0.281 -24.905 1.00 86.44 92 MET A CA 1
ATOM 706 C C . MET A 1 92 ? 14.017 0.885 -25.776 1.00 86.44 92 MET A C 1
ATOM 708 O O . MET A 1 92 ? 14.364 0.665 -26.935 1.00 86.44 92 MET A O 1
ATOM 712 N N . GLY A 1 93 ? 14.067 2.101 -25.224 1.00 85.88 93 GLY A N 1
ATOM 713 C CA . GLY A 1 93 ? 14.549 3.285 -25.939 1.00 85.88 93 GLY A CA 1
ATOM 714 C C . GLY A 1 93 ? 16.013 3.163 -26.370 1.00 85.88 93 GLY A C 1
ATOM 715 O O . GLY A 1 93 ? 16.341 3.481 -27.512 1.00 85.88 93 GLY A O 1
ATOM 716 N N . VAL A 1 94 ? 16.879 2.633 -25.496 1.00 87.56 94 VAL A N 1
ATOM 717 C CA . VAL A 1 94 ? 18.291 2.361 -25.826 1.00 87.56 94 VAL A CA 1
ATOM 718 C C . VAL A 1 94 ? 18.401 1.361 -26.978 1.00 87.56 94 VAL A C 1
ATOM 720 O O . VAL A 1 94 ? 19.077 1.646 -27.963 1.00 87.56 94 VAL A O 1
ATOM 723 N N . ARG A 1 95 ? 17.678 0.233 -26.911 1.00 82.44 95 ARG A N 1
ATOM 724 C CA . ARG A 1 95 ? 17.679 -0.775 -27.989 1.00 82.44 95 ARG A CA 1
ATOM 725 C C . ARG A 1 95 ? 17.203 -0.195 -29.322 1.00 82.44 95 ARG A C 1
ATOM 727 O O . ARG A 1 95 ? 17.832 -0.431 -30.346 1.00 82.44 95 ARG A O 1
ATOM 734 N N . GLN A 1 96 ? 16.133 0.600 -29.303 1.00 81.44 96 GLN A N 1
ATOM 735 C CA . GLN A 1 96 ? 15.615 1.249 -30.508 1.00 81.44 96 GLN A CA 1
ATOM 736 C C . GLN A 1 96 ? 16.628 2.239 -31.113 1.00 81.44 96 GLN A C 1
ATOM 738 O O . GLN A 1 96 ? 16.735 2.334 -32.335 1.00 81.44 96 GLN A O 1
ATOM 743 N N . ASN A 1 97 ? 17.382 2.965 -30.280 1.00 84.06 97 ASN A N 1
ATOM 744 C CA . ASN A 1 97 ? 18.434 3.864 -30.753 1.00 84.06 97 ASN A CA 1
ATOM 745 C C . ASN A 1 97 ? 19.594 3.094 -31.401 1.00 84.06 97 ASN A C 1
ATOM 747 O O . ASN A 1 97 ? 20.036 3.463 -32.489 1.00 84.06 97 ASN A O 1
ATOM 751 N N . ASP A 1 98 ? 20.040 2.006 -30.771 1.00 84.62 98 ASP A N 1
ATOM 752 C CA . ASP A 1 98 ? 21.099 1.146 -31.306 1.00 84.62 98 ASP A CA 1
ATOM 753 C C . ASP A 1 98 ? 20.704 0.523 -32.652 1.00 84.62 98 ASP A C 1
ATOM 755 O O . ASP A 1 98 ? 21.509 0.510 -33.587 1.00 84.62 98 ASP A O 1
ATOM 759 N N . ASP A 1 99 ? 19.459 0.057 -32.782 1.00 79.81 99 ASP A N 1
ATOM 760 C CA . ASP A 1 99 ? 18.931 -0.483 -34.038 1.00 79.81 99 ASP A CA 1
ATOM 761 C C . ASP A 1 99 ? 18.891 0.589 -35.138 1.00 79.81 99 ASP A C 1
ATOM 763 O O . ASP A 1 99 ? 19.311 0.337 -36.269 1.00 79.81 99 ASP A O 1
ATOM 767 N N . MET A 1 100 ? 18.472 1.815 -34.806 1.00 83.00 100 MET A N 1
ATOM 768 C CA . MET A 1 100 ? 18.480 2.941 -35.744 1.00 83.00 100 MET A CA 1
ATOM 769 C C . MET A 1 100 ? 19.901 3.296 -36.205 1.00 83.00 100 MET A C 1
ATOM 771 O O . MET A 1 100 ? 20.120 3.461 -37.406 1.00 83.00 100 MET A O 1
ATOM 775 N N . ARG A 1 101 ? 20.875 3.370 -35.282 1.00 79.81 101 ARG A N 1
ATOM 776 C CA . ARG A 1 101 ? 22.285 3.652 -35.615 1.00 79.81 101 ARG A CA 1
ATOM 777 C C . ARG A 1 101 ? 22.859 2.594 -36.542 1.00 79.81 101 ARG A C 1
ATOM 779 O O . ARG A 1 101 ? 23.544 2.954 -37.496 1.00 79.81 101 ARG A O 1
ATOM 786 N N . LYS A 1 102 ? 22.551 1.315 -36.292 1.00 80.75 102 LYS A N 1
ATOM 787 C CA . LYS A 1 102 ? 22.938 0.222 -37.187 1.00 80.75 102 LYS A CA 1
ATOM 788 C C . LYS A 1 102 ? 22.360 0.448 -38.575 1.00 80.75 102 LYS A C 1
ATOM 790 O O . LYS A 1 102 ? 23.153 0.506 -39.494 1.00 80.75 102 LYS A O 1
ATOM 795 N N . ILE A 1 103 ? 21.046 0.643 -38.726 1.00 78.00 103 ILE A N 1
ATOM 796 C CA . ILE A 1 103 ? 20.398 0.836 -40.040 1.00 78.00 103 ILE A CA 1
ATOM 797 C C . ILE A 1 103 ? 20.999 2.023 -40.807 1.00 78.00 103 ILE A C 1
ATOM 799 O O . ILE A 1 103 ? 21.244 1.904 -41.999 1.00 78.00 103 ILE A O 1
ATOM 803 N N . SER A 1 104 ? 21.268 3.145 -40.133 1.00 78.12 104 SER A N 1
ATOM 804 C CA . SER A 1 104 ? 21.828 4.349 -40.769 1.00 78.12 104 SER A CA 1
ATOM 805 C C . SER A 1 104 ? 23.309 4.253 -41.160 1.00 78.12 104 SER A C 1
ATOM 807 O O . SER A 1 104 ? 23.816 5.159 -41.814 1.00 78.12 104 SER A O 1
ATOM 809 N N . ALA A 1 105 ? 24.013 3.213 -40.705 1.00 73.50 105 ALA A N 1
ATOM 810 C CA . ALA A 1 105 ? 25.439 3.008 -40.955 1.00 73.50 105 ALA A CA 1
ATOM 811 C C . ALA A 1 105 ? 25.730 2.034 -42.117 1.00 73.50 105 ALA A C 1
ATOM 813 O O . ALA A 1 105 ? 26.901 1.734 -42.353 1.00 73.50 105 ALA A O 1
ATOM 814 N N . TRP A 1 106 ? 24.695 1.545 -42.814 1.00 59.75 106 TRP A N 1
ATOM 815 C CA . TRP A 1 106 ? 24.794 0.729 -44.034 1.00 59.75 106 TRP A CA 1
ATOM 816 C C . TRP A 1 106 ? 24.448 1.538 -45.281 1.00 59.75 106 TRP A C 1
ATOM 818 O O . TRP A 1 106 ? 23.604 2.457 -45.174 1.00 59.75 106 TRP A O 1
#

Foldseek 3Di:
DPPPPDCPDPVVLVVVLVVLVVVLVVLVVCCVVLVVVLVVLVVLLDPDDPPRDPVCNVVSVVVNVVSVVSNVVSVVSNVVSVVVSVVSVVVVVVVVVVVVVVVVVD

pLDDT: mean 86.75, std 15.23, range [37.25, 98.19]

Secondary structure (DSSP, 8-state):
-GGGGS---HHHHHHHHHHHHHHHHHHHHHHHHHGGGHHHHHHHTSTT-TT--GGGHHHHHHHHHHHHHHHHHHHHHHHHHHHHHHHHHHHHHHHHHHHHHHHHT-

Sequence (106 aa):
EAQVFAPTGSGDSKNTAARIYTFKRQVLEFRRAAGPLTAPMARLSAAGVPFVHEHAQPFFRDVADHLTRANEQVEGLDRLLSDILSAHLAQMGVRQNDDMRKISAW